Protein AF-J0GZ02-F1 (afdb_monomer)

Foldseek 3Di:
DFDWDWFWDADDPAWTFIWIDGRPDPDIDTDADPVRHHDTGRDRVVSRVVRVVVVVCCVPVDPPPDQDDPNHGPVVVVVVVVVVVVVVPPDDDDDDPDPPDDDDD

Nearest PDB structures (foldseek):
  9asm-assembly1_B  TM=4.164E-01  e=1.877E-01  Homo sapiens

Secondary structure (DSSP, 8-state):
----EEEEEE-TTS-EEEEEE-TT-SS-EEPB-TTSSBP-BSSHHHHHHHHHHHHHHHHHH--SS--EETTEEHHHHHHHHHHHHHHTTS---------S-----

Sequence (105 aa):
MNQFDAYAHPIRGGGYRAMLRFARDAEAKPLLNKGGDPEWFKDELTATTAALRHVLAYFNGHLVSSGEIGGSSIFVARREKAERLFRKGGKVIEVRRVGSGADRD

Mean pre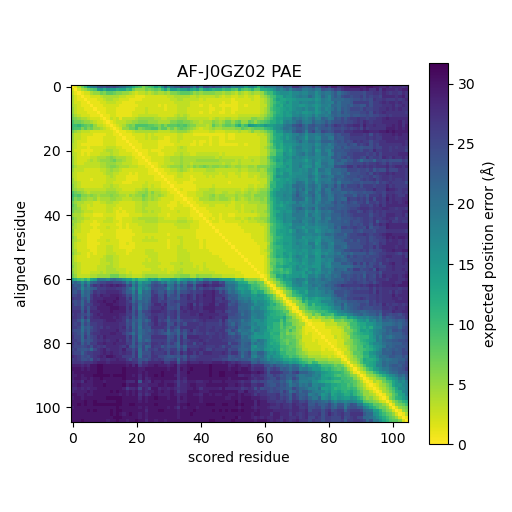dicted aligned error: 15.28 Å

Organism: NCBI:txid754764

pLDDT: mean 75.88, std 19.37, range [41.22, 97.31]

Structure (mmCIF, N/CA/C/O backbone):
data_AF-J0GZ02-F1
#
_entry.id   AF-J0GZ02-F1
#
loop_
_atom_site.group_PDB
_atom_site.id
_atom_site.type_symbol
_atom_site.label_atom_id
_atom_site.label_alt_id
_atom_site.label_comp_id
_atom_site.label_asym_id
_atom_site.label_entity_id
_atom_site.label_seq_id
_atom_site.pdbx_PDB_ins_code
_atom_site.Cartn_x
_atom_site.Cartn_y
_atom_site.Cartn_z
_atom_site.occupancy
_atom_site.B_iso_or_equiv
_atom_site.auth_seq_id
_atom_site.auth_comp_id
_atom_site.auth_asym_id
_atom_site.auth_atom_id
_atom_site.pdbx_PDB_model_num
ATOM 1 N N . MET A 1 1 ? 14.606 -12.289 3.302 1.00 53.00 1 MET A N 1
ATOM 2 C CA . MET A 1 1 ? 13.350 -13.019 3.576 1.00 53.00 1 MET A CA 1
ATOM 3 C C . MET A 1 1 ? 12.281 -12.406 2.685 1.00 53.00 1 MET A C 1
ATOM 5 O O . MET A 1 1 ? 12.124 -11.194 2.733 1.00 53.00 1 MET A O 1
ATOM 9 N N . ASN A 1 2 ? 11.639 -13.195 1.822 1.00 75.44 2 ASN A N 1
ATOM 10 C CA . ASN A 1 2 ? 10.693 -12.698 0.815 1.00 75.44 2 ASN A CA 1
ATOM 11 C C . ASN A 1 2 ? 9.292 -12.593 1.431 1.00 75.44 2 ASN A C 1
ATOM 13 O O . ASN A 1 2 ? 8.557 -13.577 1.426 1.00 75.44 2 ASN A O 1
ATOM 17 N N . GLN A 1 3 ? 8.943 -11.435 1.993 1.00 86.19 3 GLN A N 1
ATOM 18 C CA . GLN A 1 3 ? 7.644 -11.201 2.632 1.00 86.19 3 GLN A CA 1
ATOM 19 C C . GLN A 1 3 ? 6.861 -10.105 1.904 1.00 86.19 3 GLN A C 1
ATOM 21 O O . GLN A 1 3 ? 7.440 -9.130 1.422 1.00 86.19 3 GLN A O 1
ATOM 26 N N . PHE A 1 4 ? 5.544 -10.287 1.836 1.00 90.31 4 PHE A N 1
ATOM 27 C CA . PHE A 1 4 ? 4.590 -9.305 1.337 1.00 90.31 4 PHE A CA 1
ATOM 28 C C . PHE A 1 4 ? 3.658 -8.915 2.476 1.00 90.31 4 PHE A C 1
ATOM 30 O O . PHE A 1 4 ? 3.048 -9.800 3.069 1.00 90.31 4 PHE A O 1
ATOM 37 N N . ASP A 1 5 ? 3.523 -7.618 2.743 1.00 94.31 5 ASP A N 1
ATOM 38 C CA . ASP A 1 5 ? 2.629 -7.105 3.782 1.00 94.31 5 ASP A CA 1
ATOM 39 C C . ASP A 1 5 ? 1.791 -5.944 3.235 1.00 94.31 5 ASP A C 1
ATOM 41 O O . ASP A 1 5 ? 2.288 -5.099 2.486 1.00 94.31 5 ASP A O 1
ATOM 45 N N . ALA A 1 6 ? 0.522 -5.890 3.636 1.00 95.25 6 ALA A N 1
ATOM 46 C CA . ALA A 1 6 ? -0.389 -4.787 3.353 1.00 95.25 6 ALA A CA 1
ATOM 47 C C . ALA A 1 6 ? -1.316 -4.564 4.540 1.00 95.25 6 ALA A C 1
ATOM 49 O O . ALA A 1 6 ? -2.076 -5.457 4.909 1.00 95.25 6 ALA A O 1
ATOM 50 N N . TYR A 1 7 ? -1.241 -3.383 5.145 1.00 96.56 7 TYR A N 1
ATOM 51 C CA . TYR A 1 7 ? -1.984 -3.085 6.365 1.00 96.56 7 TYR A CA 1
ATOM 52 C C . TYR A 1 7 ? -2.244 -1.587 6.520 1.00 96.56 7 TYR A C 1
ATOM 54 O O . TYR A 1 7 ? -1.558 -0.751 5.928 1.00 96.56 7 TYR A O 1
ATOM 62 N N . ALA A 1 8 ? -3.238 -1.247 7.336 1.00 97.25 8 ALA A N 1
ATOM 63 C CA . ALA A 1 8 ? -3.465 0.117 7.784 1.00 97.25 8 ALA A CA 1
ATOM 64 C C . ALA A 1 8 ? -2.622 0.409 9.033 1.00 97.25 8 ALA A C 1
ATOM 66 O O . ALA A 1 8 ? -2.568 -0.392 9.963 1.00 97.25 8 ALA A O 1
ATOM 67 N N . HIS A 1 9 ? -1.968 1.566 9.064 1.00 96.81 9 HIS A N 1
ATOM 68 C CA . HIS A 1 9 ? -1.205 2.037 10.213 1.00 96.81 9 HIS A CA 1
ATOM 69 C C . HIS A 1 9 ? -1.840 3.314 10.776 1.00 96.81 9 HIS A C 1
ATOM 71 O O . HIS A 1 9 ? -1.961 4.293 10.031 1.00 96.81 9 HIS A O 1
ATOM 77 N N . PRO A 1 10 ? -2.254 3.333 12.054 1.00 96.69 10 PRO A N 1
ATOM 78 C CA . PRO A 1 10 ? -2.854 4.514 12.664 1.00 96.69 10 PRO A CA 1
ATOM 79 C C . PRO A 1 10 ? -1.814 5.625 12.836 1.00 96.69 10 PRO A C 1
ATOM 81 O O . PRO A 1 10 ? -0.646 5.362 13.122 1.00 96.69 10 PRO A O 1
ATOM 84 N N . ILE A 1 11 ? -2.238 6.880 12.688 1.00 94.44 11 ILE A N 1
ATOM 85 C CA . ILE A 1 11 ? -1.348 8.042 12.789 1.00 94.44 11 ILE A CA 1
ATOM 86 C C . ILE A 1 11 ? -1.680 8.850 14.039 1.00 94.44 11 ILE A C 1
ATOM 88 O O . ILE A 1 11 ? -2.837 9.018 14.434 1.00 94.44 11 ILE A O 1
ATOM 92 N N . ARG A 1 12 ? -0.638 9.398 14.668 1.00 87.75 12 ARG A N 1
ATOM 93 C CA . ARG A 1 12 ? -0.783 10.310 15.802 1.00 87.75 12 ARG A CA 1
ATOM 94 C C . ARG A 1 12 ? -1.482 11.592 15.331 1.00 87.75 12 ARG A C 1
ATOM 96 O O . ARG A 1 12 ? -0.934 12.318 14.510 1.00 87.75 12 ARG A O 1
ATOM 103 N N . GLY A 1 13 ? -2.685 11.846 15.848 1.00 84.50 13 GLY A N 1
ATOM 104 C CA . GLY A 1 13 ? -3.566 12.936 15.396 1.00 84.50 13 GLY A CA 1
ATOM 105 C C . GLY A 1 13 ? -4.863 12.467 14.723 1.00 84.50 13 GLY A C 1
ATOM 106 O O . GLY A 1 13 ? -5.697 13.302 14.389 1.00 84.50 13 GLY A O 1
ATOM 107 N N . GLY A 1 14 ? -5.058 11.151 14.581 1.00 89.81 14 GLY A N 1
ATOM 108 C CA . GLY A 1 14 ? -6.242 10.548 13.965 1.00 89.81 14 GLY A CA 1
ATOM 109 C C . GLY A 1 14 ? -5.984 10.124 12.520 1.00 89.81 14 GLY A C 1
ATOM 110 O O . GLY A 1 14 ? -5.040 10.588 11.894 1.00 89.81 14 GLY A O 1
ATOM 111 N N . GLY A 1 15 ? -6.814 9.225 11.992 1.00 94.75 15 GLY A N 1
ATOM 112 C CA . GLY A 1 15 ? -6.658 8.690 10.638 1.00 94.75 15 GLY A CA 1
ATOM 113 C C . GLY A 1 15 ? -5.592 7.598 10.503 1.00 94.75 15 GLY A C 1
ATOM 114 O O . GLY A 1 15 ? -4.987 7.142 11.477 1.00 94.75 15 GLY A O 1
ATOM 115 N N . TYR A 1 16 ? -5.400 7.158 9.261 1.00 97.12 16 TYR A N 1
ATOM 116 C CA . TYR A 1 16 ? -4.627 5.974 8.900 1.00 97.12 16 TYR A CA 1
ATOM 117 C C . TYR A 1 16 ? -3.785 6.210 7.644 1.00 97.12 16 TYR A C 1
ATOM 119 O O . TYR A 1 16 ? -4.165 6.958 6.744 1.00 97.12 16 TYR A O 1
ATOM 127 N N . ARG A 1 17 ? -2.647 5.521 7.561 1.00 96.31 17 ARG A N 1
ATOM 128 C CA . ARG A 1 17 ? -1.844 5.346 6.343 1.00 96.31 17 ARG A CA 1
ATOM 129 C C . ARG A 1 17 ? -1.993 3.919 5.843 1.00 96.31 17 ARG A C 1
ATOM 131 O O . ARG A 1 17 ? -1.972 2.983 6.637 1.00 96.31 17 ARG A O 1
ATOM 138 N N . ALA A 1 18 ? -2.078 3.752 4.531 1.00 97.00 18 ALA A N 1
ATOM 139 C CA . ALA A 1 18 ? -1.922 2.446 3.905 1.00 97.00 18 ALA A CA 1
ATOM 140 C C . ALA A 1 18 ? -0.424 2.125 3.791 1.00 97.00 18 ALA A C 1
ATOM 142 O O . ALA A 1 18 ? 0.323 2.898 3.192 1.00 97.00 18 ALA A O 1
ATOM 143 N N . MET A 1 19 ? 0.013 1.010 4.370 1.00 97.31 19 MET A N 1
ATOM 144 C CA . MET A 1 19 ? 1.404 0.558 4.371 1.00 97.31 19 MET A CA 1
ATOM 145 C C . MET A 1 19 ? 1.552 -0.694 3.514 1.00 97.31 19 ME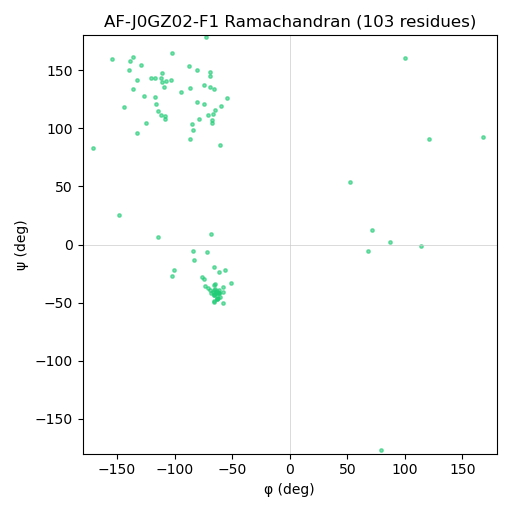T A C 1
ATOM 147 O O . MET A 1 19 ? 0.701 -1.584 3.545 1.00 97.31 19 MET A O 1
ATOM 151 N N . LEU A 1 20 ? 2.642 -0.754 2.753 1.00 94.94 20 LEU A N 1
ATOM 152 C CA . LEU A 1 20 ? 2.930 -1.811 1.793 1.00 94.94 20 LEU A CA 1
ATOM 153 C C . LEU A 1 20 ? 4.384 -2.249 1.902 1.00 94.94 20 LEU A C 1
ATOM 155 O O . LEU A 1 20 ? 5.292 -1.418 1.888 1.00 94.94 20 LEU A O 1
ATOM 159 N N . ARG A 1 21 ? 4.617 -3.556 1.928 1.00 93.62 21 ARG A N 1
ATOM 160 C CA . ARG A 1 21 ? 5.945 -4.150 1.792 1.00 93.62 21 ARG A CA 1
ATOM 161 C C . ARG A 1 21 ? 5.915 -5.172 0.673 1.00 93.62 21 ARG A C 1
ATOM 163 O O . ARG A 1 21 ? 5.080 -6.074 0.685 1.00 93.62 21 ARG A O 1
ATOM 170 N N . PHE A 1 22 ? 6.841 -5.057 -0.269 1.00 90.19 22 PHE A N 1
ATOM 171 C CA . PHE A 1 22 ? 7.108 -6.117 -1.235 1.00 90.19 22 PHE A CA 1
ATOM 172 C C . PHE A 1 22 ? 8.369 -6.887 -0.842 1.00 90.19 22 PHE A C 1
ATOM 174 O O . PHE A 1 22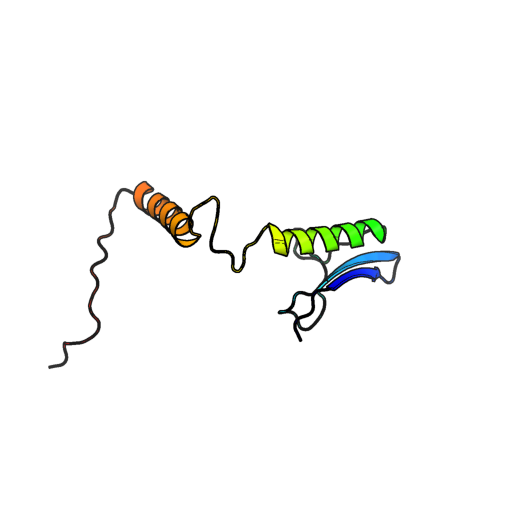 ? 9.196 -6.394 -0.082 1.00 90.19 22 PHE A O 1
ATOM 181 N N . ALA A 1 23 ? 8.574 -8.067 -1.433 1.00 87.69 23 ALA A N 1
ATOM 182 C CA . ALA A 1 23 ? 9.721 -8.927 -1.118 1.00 87.69 23 ALA A CA 1
ATOM 183 C C . ALA A 1 23 ? 11.102 -8.259 -1.303 1.00 87.69 23 ALA A C 1
ATOM 185 O O . ALA A 1 23 ? 12.082 -8.702 -0.709 1.00 87.69 23 ALA A O 1
ATOM 186 N N . ARG A 1 24 ? 11.188 -7.199 -2.119 1.00 86.06 24 ARG A N 1
ATOM 187 C CA . ARG A 1 24 ? 12.412 -6.405 -2.335 1.00 86.06 24 ARG A CA 1
ATOM 188 C C . ARG A 1 24 ? 12.653 -5.323 -1.279 1.00 86.06 24 ARG A C 1
ATOM 190 O O . ARG A 1 24 ? 13.721 -4.720 -1.268 1.00 86.06 24 ARG A O 1
ATOM 197 N N . ASP A 1 25 ? 11.651 -5.017 -0.464 1.00 87.56 25 ASP A N 1
ATOM 198 C CA . ASP A 1 25 ? 11.696 -3.924 0.495 1.00 87.56 25 ASP A CA 1
ATOM 199 C C . ASP A 1 25 ? 12.147 -4.437 1.870 1.00 87.56 25 ASP A C 1
ATOM 201 O O . ASP A 1 25 ? 11.619 -5.416 2.406 1.00 87.56 25 ASP A O 1
ATOM 205 N N . ALA A 1 26 ? 13.123 -3.744 2.464 1.00 87.12 26 ALA A N 1
ATOM 206 C CA . ALA A 1 26 ? 13.564 -4.027 3.828 1.00 87.12 26 ALA A CA 1
ATOM 207 C C . ALA A 1 26 ? 12.427 -3.790 4.836 1.00 87.12 26 ALA A C 1
ATOM 209 O O . ALA A 1 26 ? 12.202 -4.627 5.708 1.00 87.12 26 ALA A O 1
ATOM 210 N N . GLU A 1 27 ? 11.666 -2.708 4.645 1.00 91.81 27 GLU A N 1
ATOM 211 C CA . GLU A 1 27 ? 10.578 -2.262 5.518 1.00 91.81 27 GLU A CA 1
ATOM 212 C C . GLU A 1 27 ? 9.347 -1.836 4.711 1.00 91.81 27 GLU A C 1
ATOM 214 O O . GLU A 1 27 ? 9.437 -1.539 3.515 1.00 91.81 27 GLU A O 1
ATOM 219 N N . ALA A 1 28 ? 8.192 -1.792 5.379 1.00 94.44 28 ALA A N 1
ATOM 220 C CA . ALA A 1 28 ? 6.953 -1.315 4.781 1.00 94.44 28 ALA A CA 1
ATOM 221 C C . ALA A 1 28 ? 7.009 0.196 4.516 1.00 94.44 28 ALA A C 1
ATOM 223 O O . ALA A 1 28 ? 7.408 0.989 5.369 1.00 94.44 28 ALA A O 1
ATOM 224 N N . LYS A 1 29 ? 6.557 0.600 3.332 1.00 94.81 29 LYS A N 1
ATOM 225 C CA . LYS A 1 29 ? 6.503 1.988 2.872 1.00 94.81 29 LYS A CA 1
ATOM 226 C C . LYS A 1 29 ? 5.049 2.447 2.780 1.00 94.81 29 LYS A C 1
ATOM 228 O O . LYS A 1 29 ? 4.177 1.632 2.471 1.00 94.81 29 LYS A O 1
ATOM 233 N N . PRO A 1 30 ? 4.763 3.733 3.030 1.00 96.31 30 PRO A N 1
ATOM 234 C CA . PRO A 1 30 ? 3.421 4.253 2.849 1.00 96.31 30 PRO A CA 1
ATOM 235 C C . PRO A 1 30 ? 3.056 4.295 1.365 1.00 96.31 30 PRO A C 1
ATOM 237 O O . PRO A 1 30 ? 3.900 4.537 0.498 1.00 96.31 30 PRO A O 1
ATOM 240 N N . LEU A 1 31 ? 1.774 4.104 1.085 1.00 94.06 31 LEU A N 1
ATOM 241 C CA . LEU A 1 31 ? 1.188 4.414 -0.207 1.00 94.06 31 LEU A CA 1
ATOM 242 C C . LEU A 1 31 ? 1.256 5.927 -0.423 1.00 94.06 31 LEU A C 1
ATOM 244 O O . LEU A 1 31 ? 0.965 6.702 0.490 1.00 94.06 31 LEU A O 1
ATOM 248 N N . LEU A 1 32 ? 1.697 6.336 -1.609 1.00 94.25 32 LEU A N 1
ATOM 249 C CA . LEU A 1 32 ? 1.908 7.739 -1.943 1.00 94.25 32 LEU A CA 1
ATOM 250 C C . LEU A 1 32 ? 0.768 8.252 -2.817 1.00 94.25 32 LEU A C 1
ATOM 252 O O . LEU A 1 32 ? 0.313 7.562 -3.731 1.00 94.25 32 LEU A O 1
ATOM 256 N N . ASN A 1 33 ? 0.360 9.489 -2.567 1.00 91.06 33 ASN A N 1
ATOM 257 C CA . ASN A 1 33 ? -0.573 10.208 -3.413 1.00 91.06 33 ASN A CA 1
ATOM 258 C C . ASN A 1 33 ? 0.105 10.633 -4.735 1.00 91.06 33 ASN A C 1
ATOM 260 O O . ASN A 1 33 ? 1.300 10.433 -4.959 1.00 91.06 33 ASN A O 1
ATOM 264 N N . LYS A 1 34 ? -0.654 11.282 -5.624 1.00 85.06 34 LYS A N 1
ATOM 265 C CA . LYS A 1 34 ? -0.139 11.758 -6.924 1.00 85.06 34 LYS A CA 1
ATOM 266 C C . LYS A 1 34 ? 1.004 12.779 -6.816 1.00 85.06 34 LYS A C 1
ATOM 268 O O . LYS A 1 34 ? 1.755 12.925 -7.773 1.00 85.06 34 LYS A O 1
ATOM 273 N N . GLY A 1 35 ? 1.108 13.486 -5.692 1.00 88.00 35 GLY A N 1
ATOM 274 C CA . GLY A 1 35 ? 2.178 14.441 -5.398 1.00 88.00 35 GLY A CA 1
ATOM 275 C C . GLY A 1 35 ? 3.445 13.800 -4.827 1.00 88.00 35 GLY A C 1
ATOM 276 O O . GLY A 1 35 ? 4.445 14.490 -4.679 1.00 88.00 35 GLY A O 1
ATOM 277 N N . GLY A 1 36 ? 3.428 12.493 -4.541 1.00 90.12 36 GLY A N 1
ATOM 278 C CA . GLY A 1 36 ? 4.554 11.778 -3.940 1.00 90.12 36 GLY A CA 1
ATOM 279 C C . GLY A 1 36 ? 4.579 11.809 -2.410 1.00 90.12 36 GLY A C 1
ATOM 280 O O . GLY A 1 36 ? 5.480 11.218 -1.820 1.00 90.12 36 GLY A O 1
ATOM 281 N N . ASP A 1 37 ? 3.589 12.427 -1.764 1.00 92.25 37 ASP A N 1
ATOM 282 C CA . ASP A 1 37 ? 3.467 12.437 -0.305 1.00 92.25 37 ASP A CA 1
ATOM 283 C C . ASP A 1 37 ? 2.688 11.214 0.203 1.00 92.25 37 ASP A C 1
ATOM 285 O O . ASP A 1 37 ? 1.822 10.702 -0.512 1.00 92.25 37 ASP A O 1
ATOM 289 N N . PRO A 1 38 ? 2.920 10.753 1.448 1.00 93.19 38 PRO A N 1
ATOM 290 C CA . PRO A 1 38 ? 2.127 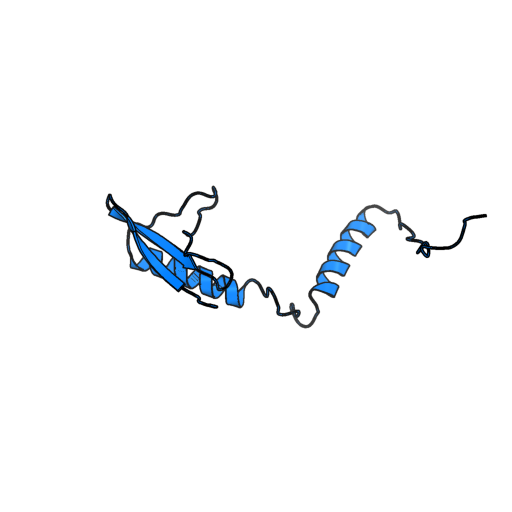9.688 2.058 1.00 93.19 38 PRO A CA 1
ATOM 291 C C . PRO A 1 38 ? 0.626 9.996 2.038 1.00 93.19 38 PRO A C 1
ATOM 293 O O . PRO A 1 38 ? 0.187 11.035 2.533 1.00 93.19 38 PRO A O 1
ATOM 296 N N . GLU A 1 39 ? -0.168 9.074 1.502 1.00 93.56 39 GLU A N 1
ATOM 297 C CA . GLU A 1 39 ? -1.618 9.209 1.433 1.00 93.56 39 GLU A CA 1
ATOM 298 C C . GLU A 1 39 ? -2.262 8.989 2.807 1.00 93.56 39 GLU A C 1
ATOM 300 O O . GLU A 1 39 ? -1.883 8.095 3.573 1.00 93.56 39 GLU A O 1
ATOM 305 N N . TRP A 1 40 ? -3.237 9.840 3.119 1.00 94.88 40 TRP A N 1
ATOM 306 C CA . TRP A 1 40 ? -3.966 9.843 4.380 1.00 94.88 40 TRP A CA 1
ATOM 307 C C . TRP A 1 40 ? -5.399 9.373 4.177 1.00 94.88 40 TRP A C 1
ATOM 309 O O . TRP A 1 40 ? -6.102 9.845 3.286 1.00 94.88 40 TRP A O 1
ATOM 319 N N . PHE A 1 41 ? -5.851 8.505 5.074 1.00 95.25 41 PHE A N 1
ATOM 320 C CA . PHE A 1 41 ? -7.196 7.952 5.088 1.00 95.25 41 PHE A CA 1
ATOM 321 C C . PHE A 1 41 ? -7.886 8.292 6.407 1.00 95.25 41 PHE A C 1
ATOM 323 O O . PHE A 1 41 ? -7.263 8.305 7.470 1.00 95.25 41 PHE A O 1
ATOM 330 N N . LYS A 1 42 ? -9.190 8.569 6.346 1.00 95.62 42 LYS A N 1
ATOM 331 C CA . LYS A 1 42 ? -9.986 8.895 7.536 1.00 95.62 42 LYS A CA 1
ATOM 332 C C . LYS A 1 42 ? -10.253 7.662 8.401 1.00 95.62 42 LYS A C 1
ATOM 334 O O . LYS A 1 42 ? -10.283 7.770 9.623 1.00 95.62 42 LYS A O 1
ATOM 339 N N . ASP A 1 43 ? -10.436 6.511 7.767 1.00 96.31 43 ASP A N 1
ATOM 340 C CA . ASP A 1 43 ? -10.831 5.255 8.392 1.00 96.31 43 ASP A CA 1
ATOM 341 C C . ASP A 1 43 ? -9.910 4.093 7.991 1.00 96.3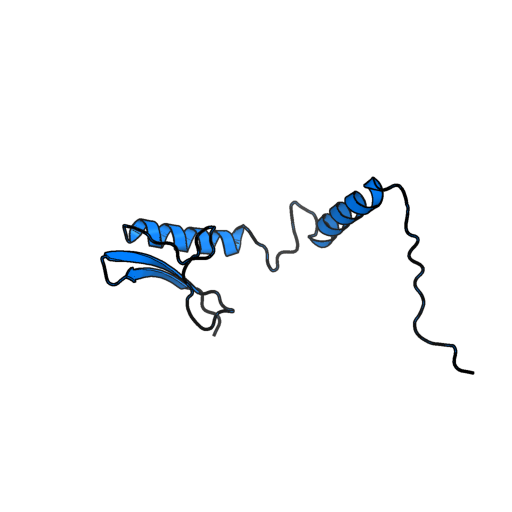1 43 ASP A C 1
ATOM 343 O O . ASP A 1 43 ? -9.278 4.087 6.930 1.00 96.31 43 ASP A O 1
ATOM 347 N N . GLU A 1 44 ? -9.853 3.092 8.867 1.00 96.75 44 GLU A N 1
ATOM 348 C CA . GLU A 1 44 ? -8.992 1.917 8.726 1.00 96.75 44 GLU A CA 1
ATOM 349 C C . GLU A 1 44 ? -9.371 1.038 7.534 1.00 96.75 44 GLU A C 1
ATOM 351 O O . GLU A 1 44 ? -8.503 0.516 6.831 1.00 96.75 44 GLU A O 1
ATOM 356 N N . LEU A 1 45 ? -10.674 0.880 7.289 1.00 97.06 45 LEU A N 1
ATOM 357 C CA . LEU A 1 45 ? -11.188 0.016 6.234 1.00 97.06 45 LEU A CA 1
ATOM 358 C C . LEU A 1 45 ? -10.788 0.544 4.854 1.00 97.06 45 LEU A C 1
ATOM 360 O O . LEU A 1 45 ? -10.331 -0.228 4.007 1.00 97.06 45 LEU A O 1
ATOM 364 N N . THR A 1 46 ? -10.904 1.852 4.634 1.00 96.06 46 THR A N 1
ATOM 365 C CA . THR A 1 46 ? -10.504 2.500 3.382 1.00 96.06 46 THR A CA 1
ATOM 366 C C . THR A 1 46 ? -8.995 2.396 3.179 1.00 96.06 46 THR A C 1
ATOM 368 O O . THR A 1 46 ? -8.565 2.024 2.086 1.00 96.06 46 THR A O 1
ATOM 371 N N . ALA A 1 47 ? -8.191 2.615 4.227 1.00 96.75 47 ALA A N 1
ATOM 372 C CA . ALA A 1 47 ? -6.739 2.430 4.164 1.00 96.75 47 ALA A CA 1
ATOM 373 C C . ALA A 1 47 ? -6.352 0.982 3.813 1.00 96.75 47 ALA A C 1
ATOM 375 O O . ALA A 1 47 ? -5.523 0.746 2.934 1.00 96.75 47 ALA A O 1
ATOM 376 N N . THR A 1 48 ? -6.990 0.002 4.455 1.00 97.06 48 THR A N 1
ATOM 377 C CA . THR A 1 48 ? -6.731 -1.426 4.219 1.00 97.06 48 THR A CA 1
ATOM 378 C C . THR A 1 48 ? -7.147 -1.835 2.808 1.00 97.06 48 THR A C 1
ATOM 380 O O . THR A 1 48 ? -6.399 -2.505 2.098 1.00 97.06 48 THR A O 1
ATOM 383 N N . THR A 1 49 ? -8.312 -1.369 2.353 1.00 95.81 49 THR A N 1
ATOM 384 C CA . THR A 1 49 ? -8.806 -1.612 0.991 1.00 95.81 49 THR A CA 1
ATOM 385 C C . THR A 1 49 ? -7.860 -1.013 -0.049 1.00 95.81 49 THR A C 1
ATOM 387 O O . THR A 1 49 ? -7.573 -1.659 -1.057 1.00 95.81 49 THR A O 1
ATOM 390 N N . ALA A 1 50 ? -7.340 0.195 0.187 1.00 94.25 50 ALA A N 1
ATOM 391 C CA . ALA A 1 50 ? -6.341 0.816 -0.678 1.00 94.25 50 ALA A CA 1
ATOM 392 C C . ALA A 1 50 ? -5.037 0.001 -0.720 1.00 94.25 50 ALA A C 1
ATOM 394 O O . ALA A 1 50 ? -4.546 -0.296 -1.810 1.00 94.25 50 ALA A O 1
ATOM 395 N N . ALA A 1 51 ? -4.523 -0.439 0.434 1.00 95.06 51 ALA A N 1
ATOM 396 C CA . ALA A 1 51 ? -3.330 -1.283 0.501 1.00 95.06 51 ALA A CA 1
ATOM 397 C C . ALA A 1 51 ? -3.515 -2.585 -0.304 1.00 95.06 51 ALA A C 1
ATOM 399 O O . ALA A 1 51 ? -2.719 -2.897 -1.191 1.00 95.06 51 ALA A O 1
ATOM 400 N N . LEU A 1 52 ? -4.616 -3.308 -0.081 1.00 93.31 52 LEU A N 1
ATOM 401 C CA . LEU A 1 52 ? -4.911 -4.552 -0.799 1.00 93.31 52 LEU A CA 1
ATOM 402 C C . LEU A 1 52 ? -5.075 -4.334 -2.306 1.00 93.31 52 LEU A C 1
ATOM 404 O O . LEU A 1 52 ? -4.537 -5.106 -3.097 1.00 93.31 52 LEU A O 1
ATOM 408 N N . ARG A 1 53 ? -5.758 -3.260 -2.725 1.00 91.44 53 ARG A N 1
ATOM 409 C CA . ARG A 1 53 ? -5.871 -2.899 -4.148 1.00 91.44 53 ARG A CA 1
ATOM 410 C C . ARG A 1 53 ? -4.505 -2.691 -4.785 1.00 91.44 53 ARG A C 1
ATOM 412 O O . ARG A 1 53 ? -4.303 -3.147 -5.904 1.00 91.44 53 ARG A O 1
ATOM 419 N N . HIS A 1 54 ? -3.569 -2.054 -4.089 1.00 89.75 54 HIS A N 1
ATOM 420 C CA . HIS A 1 54 ? -2.218 -1.843 -4.605 1.00 89.75 54 HIS A CA 1
ATOM 421 C C . HIS A 1 54 ? -1.390 -3.126 -4.656 1.00 89.75 54 HIS A C 1
ATOM 423 O O . HIS A 1 54 ? -0.659 -3.326 -5.624 1.00 89.75 54 HIS A O 1
ATOM 429 N N . VAL A 1 55 ? -1.530 -4.025 -3.680 1.00 89.44 55 VAL A N 1
ATOM 430 C CA . VAL A 1 55 ? -0.901 -5.353 -3.747 1.00 89.44 55 VAL A CA 1
ATOM 431 C C . VAL A 1 55 ? -1.451 -6.161 -4.916 1.00 89.44 55 VAL A C 1
ATOM 433 O O . VAL A 1 55 ? -0.686 -6.707 -5.707 1.00 89.44 55 VAL A O 1
ATOM 436 N N . LEU A 1 56 ? -2.772 -6.197 -5.083 1.00 87.62 56 LEU A N 1
ATOM 437 C CA . LEU A 1 56 ? -3.394 -6.887 -6.208 1.00 87.62 56 LEU A CA 1
ATOM 438 C C . LEU A 1 56 ? -3.027 -6.231 -7.540 1.00 87.62 56 LEU A C 1
ATOM 440 O O . LEU A 1 56 ? -2.771 -6.937 -8.505 1.00 87.62 56 LEU A O 1
ATOM 444 N N . ALA A 1 57 ? -2.935 -4.903 -7.607 1.00 84.81 57 ALA A N 1
ATOM 445 C CA . ALA A 1 57 ? -2.447 -4.203 -8.792 1.00 84.81 57 ALA A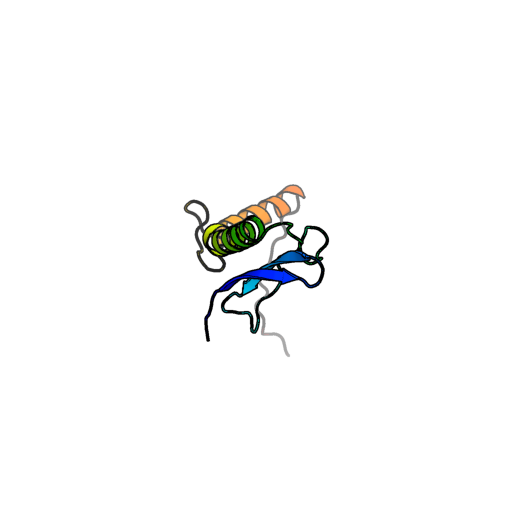 CA 1
ATOM 446 C C . ALA A 1 57 ? -0.968 -4.507 -9.076 1.00 84.81 57 ALA A C 1
ATOM 448 O O . ALA A 1 57 ? -0.586 -4.594 -10.238 1.00 84.81 57 ALA A O 1
ATOM 449 N N . TYR A 1 58 ? -0.137 -4.710 -8.052 1.00 82.75 58 TYR A N 1
ATOM 450 C CA . TYR A 1 58 ? 1.238 -5.168 -8.235 1.00 82.75 58 TYR A CA 1
ATOM 451 C C . TYR A 1 58 ? 1.275 -6.570 -8.855 1.00 82.75 58 TYR A C 1
ATOM 453 O O . TYR A 1 58 ? 1.982 -6.774 -9.837 1.00 82.75 58 TYR A O 1
ATOM 461 N N . PHE A 1 59 ? 0.467 -7.507 -8.349 1.00 81.19 59 PHE A N 1
ATOM 462 C CA . PHE A 1 59 ? 0.397 -8.866 -8.896 1.00 81.19 59 PHE A CA 1
ATOM 463 C C . PHE A 1 59 ? -0.248 -8.932 -10.290 1.00 81.19 59 PHE A C 1
ATOM 465 O O . PHE A 1 59 ? 0.222 -9.678 -11.145 1.00 81.19 59 PHE A O 1
ATOM 472 N N . ASN A 1 60 ? -1.296 -8.140 -10.535 1.00 79.00 60 ASN A N 1
ATOM 473 C CA . ASN A 1 60 ? -2.150 -8.262 -11.723 1.00 79.00 60 ASN A CA 1
ATOM 474 C C . ASN A 1 60 ? -1.868 -7.209 -12.807 1.00 79.00 60 ASN A C 1
ATOM 476 O O . ASN A 1 60 ? -2.163 -7.434 -13.976 1.00 79.00 60 ASN A O 1
ATOM 480 N N . GLY A 1 61 ? -1.361 -6.034 -12.433 1.00 63.12 61 GLY A N 1
ATOM 481 C CA . GLY A 1 61 ? -1.216 -4.866 -13.312 1.00 63.12 61 GLY A CA 1
ATOM 482 C C . GLY A 1 61 ? 0.195 -4.659 -13.857 1.00 63.12 61 GLY A C 1
ATOM 483 O O . GLY A 1 61 ? 0.362 -4.027 -14.898 1.00 63.12 61 GLY A O 1
ATOM 484 N N . HIS A 1 62 ? 1.214 -5.213 -13.196 1.00 52.62 62 HIS A N 1
ATOM 485 C CA . HIS A 1 62 ? 2.587 -5.202 -13.682 1.00 52.62 62 HIS A CA 1
ATOM 486 C C . HIS A 1 62 ? 3.173 -6.603 -13.565 1.00 52.62 62 HIS A C 1
ATOM 488 O O . HIS A 1 62 ? 3.716 -7.001 -12.540 1.00 52.62 62 HIS A O 1
ATOM 494 N N . LEU A 1 63 ? 3.122 -7.339 -14.669 1.00 48.09 63 LEU A N 1
ATOM 495 C CA . LEU A 1 63 ? 3.971 -8.495 -14.882 1.00 48.09 63 LEU A CA 1
ATOM 496 C C . LEU A 1 63 ? 5.435 -8.021 -14.851 1.00 48.09 63 LEU A C 1
ATOM 498 O O . LEU A 1 63 ? 6.017 -7.694 -15.882 1.00 48.09 63 LEU A O 1
ATOM 502 N N . VAL A 1 64 ? 6.043 -7.935 -13.666 1.00 50.09 64 VAL A N 1
ATOM 503 C CA . VAL A 1 64 ? 7.487 -7.677 -13.545 1.00 50.09 64 VAL A CA 1
ATOM 504 C C . VAL A 1 64 ? 8.264 -8.872 -14.130 1.00 50.09 64 VAL A C 1
ATOM 506 O O . VAL A 1 64 ? 9.412 -8.714 -14.538 1.00 50.09 64 VAL A O 1
ATOM 509 N N . SER A 1 65 ? 7.611 -10.042 -14.265 1.00 45.84 65 SER A N 1
ATOM 510 C CA . SER A 1 65 ? 8.171 -11.252 -14.883 1.00 45.84 65 SER A CA 1
ATOM 511 C C . SER A 1 65 ? 7.179 -12.173 -15.619 1.00 45.84 65 SER A C 1
ATOM 513 O O . SER A 1 65 ? 7.452 -13.365 -15.729 1.00 45.84 65 SER A O 1
ATOM 515 N N . SER A 1 66 ? 6.042 -11.699 -16.126 1.00 44.47 66 SER A N 1
ATOM 516 C CA . SER A 1 66 ? 5.326 -12.488 -17.143 1.00 44.47 66 SER A CA 1
ATOM 517 C C . SER A 1 66 ? 5.489 -11.783 -18.471 1.00 44.47 66 SER A C 1
ATOM 519 O O . SER A 1 66 ? 5.046 -10.657 -18.691 1.00 44.47 66 SER A O 1
ATOM 521 N N . GLY A 1 67 ? 6.253 -12.442 -19.328 1.00 45.84 67 GLY A N 1
ATOM 522 C CA . GLY A 1 67 ? 6.606 -11.952 -20.639 1.00 45.84 67 GLY A CA 1
ATOM 523 C C . GLY A 1 67 ? 5.434 -11.898 -21.603 1.00 45.84 67 GLY A C 1
ATOM 524 O O . GLY A 1 67 ? 5.724 -11.641 -22.756 1.00 45.84 67 GLY A O 1
ATOM 525 N N . GLU A 1 68 ? 4.179 -12.100 -21.195 1.00 44.56 68 GLU A N 1
ATOM 526 C CA . GLU A 1 68 ? 3.028 -12.154 -22.096 1.00 44.56 68 GLU A CA 1
ATOM 527 C C . GLU A 1 68 ? 2.054 -10.998 -21.857 1.00 44.56 68 GLU A C 1
ATOM 529 O O . GLU A 1 68 ? 1.406 -10.891 -20.819 1.00 44.56 68 GLU A O 1
ATOM 534 N N . ILE A 1 69 ? 1.927 -10.135 -22.863 1.00 50.34 69 ILE A N 1
ATOM 535 C CA . ILE A 1 69 ? 0.845 -9.160 -22.982 1.00 50.34 69 ILE A CA 1
ATOM 536 C C . ILE A 1 69 ? 0.003 -9.617 -24.177 1.00 50.34 69 ILE A C 1
ATOM 538 O O . ILE A 1 69 ? 0.476 -9.586 -25.312 1.00 50.34 69 ILE A O 1
ATOM 542 N N . GLY A 1 70 ? -1.227 -10.075 -23.922 1.00 49.56 70 GLY A N 1
ATOM 543 C CA . GLY A 1 70 ? -2.214 -10.389 -24.965 1.00 49.56 70 GLY A CA 1
ATOM 544 C C . GLY A 1 70 ? -1.705 -11.331 -26.064 1.00 49.56 70 GLY A C 1
ATOM 545 O O . GLY A 1 70 ? -1.749 -10.967 -27.234 1.00 49.56 70 GLY A O 1
ATOM 546 N N . GLY A 1 71 ? -1.171 -12.503 -25.700 1.00 51.41 71 GLY A N 1
ATOM 547 C CA . GLY A 1 71 ? -0.689 -13.499 -26.671 1.00 51.41 71 GLY A CA 1
ATOM 548 C C . GLY A 1 71 ? 0.602 -13.123 -27.412 1.00 51.41 71 GLY A C 1
ATOM 549 O O . GLY A 1 71 ? 0.953 -13.770 -28.394 1.00 51.41 71 GLY A O 1
ATOM 550 N N . SER A 1 72 ? 1.316 -12.086 -26.966 1.00 53.56 72 SER A N 1
ATOM 551 C CA . SER A 1 72 ? 2.593 -11.658 -27.542 1.00 53.56 72 SER A CA 1
ATOM 552 C C . SER A 1 72 ? 3.592 -11.281 -26.451 1.00 53.56 72 SER A C 1
ATOM 554 O O . SER A 1 72 ? 3.204 -10.972 -25.320 1.00 53.56 72 SER A O 1
ATOM 556 N N . SER A 1 73 ? 4.891 -11.303 -26.772 1.00 57.75 73 SER A N 1
ATOM 557 C CA . SER A 1 73 ? 5.900 -11.008 -25.760 1.00 57.75 73 SER A CA 1
ATOM 558 C C . SER A 1 73 ? 6.097 -9.508 -25.517 1.00 57.75 73 SER A C 1
ATOM 560 O O . SER A 1 73 ? 5.982 -8.696 -26.436 1.00 57.75 73 SER A O 1
ATOM 562 N N . ILE A 1 74 ? 6.485 -9.115 -24.295 1.00 57.97 74 ILE A N 1
ATOM 563 C CA . ILE A 1 74 ? 6.855 -7.718 -23.959 1.00 57.97 74 ILE A CA 1
ATOM 564 C C . ILE A 1 74 ? 7.894 -7.151 -24.944 1.00 57.97 74 ILE A C 1
ATOM 566 O O . ILE A 1 74 ? 7.887 -5.956 -25.253 1.00 57.97 74 ILE A O 1
ATOM 570 N N . PHE A 1 75 ? 8.785 -8.003 -25.458 1.00 59.16 75 PHE A N 1
ATOM 571 C CA . PHE A 1 75 ? 9.774 -7.630 -26.465 1.00 59.16 75 PHE A CA 1
ATOM 572 C C . PHE A 1 75 ? 9.132 -7.214 -27.791 1.00 59.16 75 PHE A C 1
ATOM 574 O O . PHE A 1 75 ? 9.561 -6.220 -28.373 1.00 59.16 75 PHE A O 1
ATOM 581 N N . VAL A 1 76 ? 8.090 -7.921 -28.237 1.00 65.81 76 VAL A N 1
ATOM 582 C CA . VAL A 1 76 ? 7.347 -7.602 -29.465 1.00 65.81 76 VAL A CA 1
ATOM 583 C C . VAL A 1 76 ? 6.632 -6.263 -29.312 1.00 65.81 76 VAL A C 1
ATOM 585 O O . VAL A 1 76 ? 6.864 -5.360 -30.111 1.00 65.81 76 VAL A O 1
ATOM 588 N N . ALA A 1 77 ? 5.891 -6.063 -28.220 1.00 65.19 77 ALA A N 1
ATOM 589 C CA . ALA A 1 77 ? 5.181 -4.806 -27.973 1.00 65.19 77 ALA A CA 1
ATOM 590 C C . ALA A 1 77 ? 6.130 -3.590 -27.866 1.00 65.19 77 ALA A C 1
ATOM 592 O O . ALA A 1 77 ? 5.845 -2.501 -28.377 1.00 65.19 77 ALA A O 1
ATOM 593 N N . ARG A 1 78 ? 7.297 -3.758 -27.223 1.00 66.81 78 ARG A N 1
ATOM 594 C CA . ARG A 1 78 ? 8.332 -2.709 -27.150 1.00 66.81 78 ARG A CA 1
ATOM 595 C C . ARG A 1 78 ? 8.949 -2.421 -28.516 1.00 66.81 78 ARG A C 1
ATOM 597 O O . ARG A 1 78 ? 9.157 -1.251 -28.841 1.00 66.81 78 ARG A O 1
ATOM 604 N N . ARG A 1 79 ? 9.213 -3.463 -29.309 1.00 70.69 79 ARG A N 1
ATOM 605 C CA . ARG A 1 79 ? 9.739 -3.339 -30.671 1.00 70.69 79 ARG A CA 1
ATOM 606 C C . ARG A 1 79 ? 8.755 -2.612 -31.582 1.00 70.69 79 ARG A C 1
ATOM 608 O O . ARG A 1 79 ? 9.160 -1.666 -32.240 1.00 70.69 79 ARG A O 1
ATOM 615 N N . GLU A 1 80 ? 7.475 -2.964 -31.566 1.00 70.81 80 GLU A N 1
ATOM 616 C CA . GLU A 1 80 ? 6.448 -2.296 -32.376 1.00 70.81 80 GLU A CA 1
ATOM 617 C C . GLU A 1 80 ? 6.301 -0.811 -32.022 1.00 70.81 80 GLU A C 1
ATOM 619 O O . GLU A 1 80 ? 6.227 0.050 -32.902 1.00 70.81 80 GLU A O 1
ATOM 624 N N . LYS A 1 81 ? 6.322 -0.475 -30.725 1.00 69.56 81 LYS A N 1
ATOM 625 C CA . LYS A 1 81 ? 6.283 0.921 -30.267 1.00 69.56 81 LYS A CA 1
ATOM 626 C C . LYS A 1 81 ? 7.518 1.703 -30.725 1.00 69.56 81 LYS A C 1
ATOM 628 O O . LYS A 1 81 ? 7.379 2.858 -31.132 1.00 69.56 81 LYS A O 1
ATOM 633 N N . ALA A 1 82 ? 8.698 1.081 -30.681 1.00 65.19 82 ALA A N 1
ATOM 634 C CA . ALA A 1 82 ? 9.941 1.659 -31.181 1.00 65.19 82 ALA A CA 1
ATOM 635 C C . ALA A 1 82 ? 9.900 1.842 -32.707 1.00 65.19 82 ALA A C 1
ATOM 637 O O . ALA A 1 82 ? 10.138 2.942 -33.195 1.00 65.19 82 ALA A O 1
ATOM 638 N N . GLU A 1 83 ? 9.502 0.822 -33.467 1.00 71.62 83 GLU A N 1
ATOM 639 C CA . GLU A 1 83 ? 9.350 0.911 -34.923 1.00 71.62 83 GLU A CA 1
ATOM 640 C C . GLU A 1 83 ? 8.357 2.014 -35.324 1.00 71.62 83 GLU A C 1
ATOM 642 O O . GLU A 1 83 ? 8.608 2.749 -36.278 1.00 71.62 83 GLU A O 1
ATOM 647 N N . ARG A 1 84 ? 7.274 2.221 -34.563 1.00 66.19 84 ARG A N 1
ATOM 648 C CA . ARG A 1 84 ? 6.326 3.323 -34.798 1.00 66.19 84 ARG A CA 1
ATOM 649 C C . ARG A 1 84 ? 6.943 4.708 -34.571 1.00 66.19 84 ARG A C 1
ATOM 651 O O . ARG A 1 84 ? 6.588 5.648 -35.281 1.00 66.19 84 ARG A O 1
ATOM 658 N N . LEU A 1 85 ? 7.852 4.839 -33.603 1.00 64.31 85 LEU A N 1
ATOM 659 C CA . LEU A 1 85 ? 8.626 6.063 -33.361 1.00 64.31 85 LEU A CA 1
ATOM 660 C C . LEU A 1 85 ? 9.624 6.327 -34.498 1.00 64.31 85 LEU A C 1
ATOM 662 O O . LEU A 1 85 ? 9.712 7.457 -34.969 1.00 64.31 85 LEU A O 1
ATOM 666 N N . PHE A 1 86 ? 10.304 5.290 -34.996 1.00 63.28 86 PHE A N 1
ATOM 667 C CA . PHE A 1 86 ? 11.274 5.417 -36.091 1.00 63.28 86 PHE A CA 1
ATOM 668 C C . PHE A 1 86 ? 10.621 5.619 -37.471 1.00 63.28 86 PHE A C 1
ATOM 670 O O . PHE A 1 86 ? 11.182 6.309 -38.317 1.00 63.28 86 PHE A O 1
ATOM 677 N N . ARG A 1 87 ? 9.410 5.095 -37.708 1.00 60.22 87 ARG A N 1
ATOM 678 C CA . ARG A 1 87 ? 8.688 5.270 -38.985 1.00 60.22 87 ARG A CA 1
ATOM 679 C C . ARG A 1 87 ? 8.054 6.653 -39.159 1.00 60.22 87 ARG A C 1
ATOM 681 O O . ARG A 1 87 ? 7.921 7.110 -40.289 1.00 60.22 87 ARG A O 1
ATOM 688 N N . LYS A 1 88 ? 7.690 7.350 -38.075 1.00 54.69 88 LYS A N 1
ATOM 689 C CA . LYS A 1 88 ? 7.029 8.671 -38.152 1.00 54.69 88 LYS A CA 1
ATOM 690 C C . LYS A 1 88 ? 7.947 9.826 -38.594 1.00 54.69 88 LYS A C 1
ATOM 692 O O . LYS A 1 88 ? 7.443 10.924 -38.802 1.00 54.69 88 LYS A O 1
ATOM 697 N N . GLY A 1 89 ? 9.255 9.590 -38.748 1.00 55.81 89 GLY A N 1
ATOM 698 C CA . GLY A 1 89 ? 10.253 10.601 -39.133 1.00 55.81 89 GLY A CA 1
ATOM 699 C C . GLY A 1 89 ? 10.922 10.395 -40.500 1.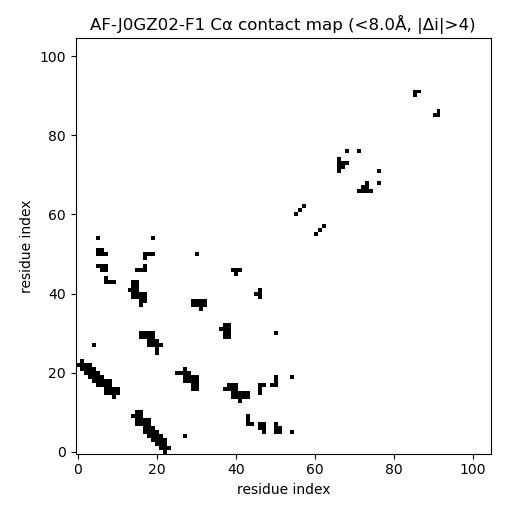00 55.81 89 GLY A C 1
ATOM 700 O O . GLY A 1 89 ? 11.864 11.116 -40.814 1.00 55.81 89 GLY A O 1
ATOM 701 N N . GLY A 1 90 ? 10.491 9.414 -41.302 1.00 52.69 90 GLY A N 1
ATOM 702 C CA . GLY A 1 90 ? 10.901 9.252 -42.709 1.00 52.69 90 GLY A CA 1
ATOM 703 C C . GLY A 1 90 ? 12.364 8.871 -42.992 1.00 52.69 90 GLY A C 1
ATOM 704 O O . GLY A 1 90 ? 12.691 8.605 -44.144 1.00 52.69 90 GLY A O 1
ATOM 705 N N . LYS A 1 91 ? 13.251 8.798 -41.994 1.00 58.62 91 LYS A N 1
ATOM 706 C CA . LYS A 1 91 ? 14.637 8.340 -42.183 1.00 58.62 91 LYS A CA 1
ATOM 707 C C . LYS A 1 91 ? 14.834 6.961 -41.565 1.00 58.62 91 LYS A C 1
ATOM 709 O O . LYS A 1 91 ? 14.880 6.815 -40.346 1.00 58.62 91 LYS A O 1
ATOM 714 N N . VAL A 1 92 ? 14.962 5.955 -42.427 1.00 56.41 92 VAL A N 1
ATOM 715 C CA . VAL A 1 92 ? 15.453 4.625 -42.055 1.00 56.41 92 VAL A CA 1
ATOM 716 C C . VAL A 1 92 ? 16.920 4.784 -41.663 1.00 56.41 92 VAL A C 1
ATOM 718 O O . VAL A 1 92 ? 17.750 5.136 -42.495 1.00 56.41 92 VAL A O 1
ATOM 721 N N . ILE A 1 93 ? 17.233 4.588 -40.384 1.00 56.94 93 ILE A N 1
ATOM 722 C CA . ILE A 1 93 ? 18.618 4.571 -39.909 1.00 56.94 93 ILE A CA 1
ATOM 723 C C . ILE A 1 93 ? 19.131 3.145 -40.121 1.00 56.94 93 ILE A C 1
ATOM 725 O O . ILE A 1 93 ? 18.763 2.238 -39.374 1.00 56.94 93 ILE A O 1
ATOM 729 N N . GLU A 1 94 ? 19.945 2.932 -41.157 1.00 50.62 94 GLU A N 1
ATOM 730 C CA . GLU A 1 94 ? 20.653 1.664 -41.349 1.00 50.62 94 GLU A CA 1
ATOM 731 C C . GLU A 1 94 ? 21.695 1.486 -40.242 1.00 50.62 94 GLU A C 1
ATOM 733 O O . GLU A 1 94 ? 22.735 2.144 -40.207 1.00 50.62 94 GLU A O 1
ATOM 738 N N . VAL A 1 95 ? 21.412 0.582 -39.307 1.00 57.97 95 VAL A N 1
ATOM 739 C CA . VAL A 1 95 ? 22.362 0.215 -38.259 1.00 57.97 95 VAL A CA 1
ATOM 740 C C . VAL A 1 95 ? 23.304 -0.851 -38.816 1.00 57.97 95 VAL A C 1
ATOM 742 O O . VAL A 1 95 ? 22.979 -2.039 -38.832 1.00 57.97 95 VAL A O 1
ATOM 745 N N . ARG A 1 96 ? 24.495 -0.440 -39.261 1.00 46.78 96 ARG A N 1
ATOM 746 C CA . ARG A 1 96 ? 25.585 -1.371 -39.580 1.00 46.78 96 ARG A CA 1
ATOM 747 C C . ARG A 1 96 ? 26.184 -1.891 -38.275 1.00 46.78 96 ARG A C 1
ATOM 749 O O . ARG A 1 96 ? 26.678 -1.115 -37.461 1.00 46.78 96 ARG A O 1
ATOM 756 N N . ARG A 1 97 ? 26.160 -3.211 -38.067 1.00 53.50 97 ARG A N 1
ATOM 757 C CA . ARG A 1 97 ? 26.908 -3.839 -36.969 1.00 53.50 97 ARG A CA 1
ATOM 758 C C . ARG A 1 97 ? 28.397 -3.698 -37.268 1.00 53.50 97 ARG A C 1
ATOM 760 O O . ARG A 1 97 ? 28.916 -4.389 -38.139 1.00 53.50 97 ARG A O 1
ATOM 767 N N . VAL A 1 98 ? 29.066 -2.791 -36.566 1.00 51.53 98 VAL A N 1
ATOM 768 C CA . VAL A 1 98 ? 30.527 -2.747 -36.542 1.00 51.53 98 VAL A CA 1
ATOM 769 C C . VAL A 1 98 ? 30.968 -3.843 -35.580 1.00 51.53 98 VAL A C 1
ATOM 771 O O . VAL A 1 98 ? 30.725 -3.751 -34.378 1.00 51.53 98 VAL A O 1
ATOM 774 N N . GLY A 1 99 ? 31.526 -4.926 -36.123 1.00 41.22 99 GLY A N 1
ATOM 775 C CA . GLY A 1 99 ? 32.180 -5.950 -35.318 1.00 41.22 99 GLY A CA 1
ATOM 776 C C . GLY A 1 99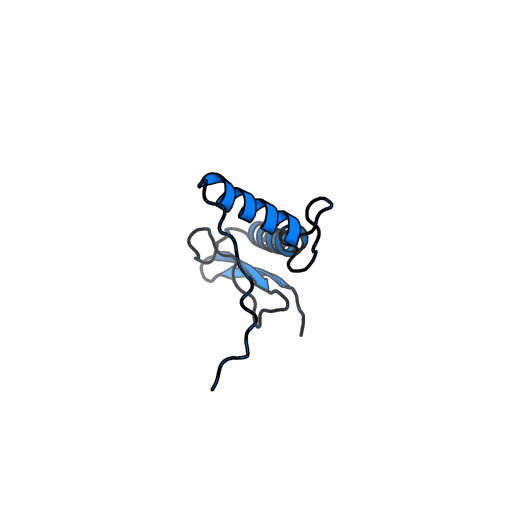 ? 33.331 -5.299 -34.559 1.00 41.22 99 GLY A C 1
ATOM 777 O O . GLY A 1 99 ? 34.225 -4.717 -35.164 1.00 41.22 99 GLY A O 1
ATOM 778 N N . SER A 1 100 ? 33.274 -5.332 -33.232 1.00 49.56 100 SER A N 1
ATOM 779 C CA . SER A 1 100 ? 34.356 -4.848 -32.388 1.00 49.56 100 SER A CA 1
ATOM 780 C C . SER A 1 100 ? 35.543 -5.805 -32.491 1.00 49.56 100 SER A C 1
ATOM 782 O O . SER A 1 100 ? 35.466 -6.921 -31.977 1.00 49.56 100 SER A O 1
ATOM 784 N N . GLY A 1 101 ? 36.631 -5.345 -33.107 1.00 51.25 101 GLY A N 1
ATOM 785 C CA . GLY A 1 101 ? 37.955 -5.950 -32.977 1.00 51.25 101 GLY A CA 1
ATOM 786 C C . GLY A 1 101 ? 38.568 -6.417 -34.292 1.00 51.25 101 GLY A C 1
ATOM 787 O O . GLY A 1 101 ? 38.372 -7.563 -34.670 1.00 51.25 101 GLY A O 1
ATOM 788 N N . ALA A 1 102 ? 39.323 -5.526 -34.936 1.00 47.44 102 ALA A N 1
ATOM 789 C CA . ALA A 1 102 ? 40.571 -5.787 -35.665 1.00 47.44 102 ALA A CA 1
ATOM 790 C C . ALA A 1 102 ? 40.903 -4.527 -36.478 1.00 47.44 102 ALA A C 1
ATOM 792 O O . ALA A 1 102 ? 40.350 -4.338 -37.550 1.00 47.44 102 ALA A O 1
ATOM 793 N N . ASP A 1 103 ? 41.707 -3.637 -35.900 1.00 46.62 103 ASP A N 1
ATOM 794 C CA . ASP A 1 103 ? 42.637 -2.769 -36.637 1.00 46.62 103 ASP A CA 1
ATOM 795 C C . ASP A 1 103 ? 43.526 -2.072 -35.600 1.00 46.62 103 ASP A C 1
ATOM 797 O O . ASP A 1 103 ? 43.254 -0.984 -35.086 1.00 46.62 103 ASP A O 1
ATOM 801 N N . ARG A 1 104 ? 44.563 -2.806 -35.201 1.00 43.06 104 ARG A N 1
ATOM 802 C CA . ARG A 1 104 ? 45.837 -2.250 -34.764 1.00 43.06 104 ARG A CA 1
ATOM 803 C C . ARG A 1 104 ? 46.867 -2.920 -35.653 1.00 43.06 104 ARG A C 1
ATOM 805 O O . ARG A 1 104 ? 47.102 -4.103 -35.446 1.00 43.06 104 ARG A O 1
ATOM 812 N N . ASP A 1 105 ? 47.372 -2.166 -36.616 1.00 41.84 105 ASP A N 1
ATOM 813 C CA . ASP A 1 105 ? 48.761 -2.156 -37.075 1.00 41.84 105 ASP A CA 1
ATOM 814 C C . ASP A 1 105 ? 49.019 -0.796 -37.742 1.00 41.84 105 ASP A C 1
ATOM 816 O O . ASP A 1 105 ? 48.169 -0.357 -38.552 1.00 41.84 105 ASP A O 1
#

Radius of gyration: 22.75 Å; Cα contacts (8 Å, |Δi|>4): 124; chains: 1; bounding box: 60×28×58 Å

Solvent-accessible surface area (backbone atoms only — not comparable to full-atom values): 6421 Å² total; per-residue (Å²): 125,84,48,74,48,63,38,53,42,80,41,96,91,62,37,16,28,18,28,38,23,46,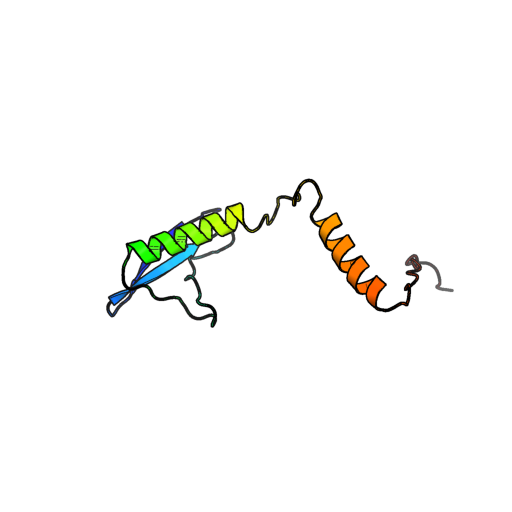52,89,44,95,61,69,42,64,44,56,41,98,85,68,47,74,38,79,27,82,42,57,66,62,13,32,51,50,21,48,51,51,54,49,38,48,70,73,72,47,60,89,83,54,59,64,57,92,94,37,42,56,66,53,58,52,47,54,56,49,51,56,61,51,59,77,68,79,57,87,79,84,80,78,84,75,79,88,83,86,87,86,130